Protein AF-A0A645HJE2-F1 (afdb_monomer)

Foldseek 3Di:
DVVVVVVVVVVVPCLQQLADFDPPDPATDGDHDPPRDPNSVVNSVVNRVVCVVVVVNVVVVVVVVVVVVVVVD

Organism: NCBI:txid1076179

Secondary structure (DSSP, 8-state):
-HHHHHHHHHHS-TTTS-SEEE-SSSS-EEE--TT--HHHHHHHHHHHHHHHHTTHHHHHHHHHHHHHHHT--

Solvent-accessible surface area (backbone atoms only — not comparable to full-atom values): 4327 Å² total; per-residue (Å²): 112,71,71,61,52,52,56,55,50,59,74,68,38,60,66,73,51,17,42,46,77,51,81,96,54,102,56,81,45,70,54,58,63,94,86,59,51,71,68,21,50,52,31,30,52,51,51,42,49,54,37,56,79,63,45,42,64,58,53,51,52,51,52,51,54,51,53,57,54,69,72,77,111

Radius of gyration: 16.02 Å; Cα contacts (8 Å, |Δi|>4): 55; chains: 1; bounding box: 40×31×44 Å

pLDDT: mean 82.87, std 15.69, range [43.66, 97.81]

Mean predicted aligned error: 8.42 Å

Sequence (73 aa):
MWPAMKRVMGRFDWEKYGGSPVLGVNGSVVKVHGRSKANAIAHAITGAANFIERNGVDRIREEIARGVQNGND

Nearest PDB structures (foldseek):
  8k8x-assembly1_B  TM=2.989E-01  e=6.088E+00  Meiothermus taiwanensis

Structure (mmCIF, N/CA/C/O backbone):
data_AF-A0A645HJE2-F1
#
_entry.id   AF-A0A645HJE2-F1
#
loop_
_atom_site.group_PDB
_atom_site.id
_atom_site.type_symbol
_atom_site.label_atom_id
_atom_site.label_alt_id
_atom_site.label_comp_id
_atom_site.label_asym_id
_atom_site.label_entity_id
_atom_site.label_seq_id
_atom_site.pdbx_PDB_ins_code
_atom_site.Cartn_x
_atom_site.Cartn_y
_atom_site.Cartn_z
_atom_site.occupancy
_atom_site.B_iso_or_equiv
_atom_site.auth_seq_id
_atom_site.auth_comp_id
_atom_site.auth_asym_id
_atom_site.auth_atom_id
_atom_site.pdbx_PDB_model_num
ATOM 1 N N . MET A 1 1 ? 22.568 22.109 4.888 1.00 57.69 1 MET A N 1
ATOM 2 C CA . MET A 1 1 ? 21.206 22.421 4.381 1.00 57.69 1 MET A CA 1
ATOM 3 C C . MET A 1 1 ? 20.730 21.484 3.269 1.00 57.69 1 MET A C 1
ATOM 5 O O . MET A 1 1 ? 19.694 20.854 3.440 1.00 57.69 1 MET A O 1
ATOM 9 N N . TRP A 1 2 ? 21.487 21.312 2.180 1.00 66.88 2 TRP A N 1
ATOM 10 C CA . TRP A 1 2 ? 21.115 20.475 1.019 1.00 66.88 2 TRP A CA 1
ATOM 11 C C . TRP A 1 2 ? 20.664 19.016 1.313 1.00 66.88 2 TRP A C 1
ATOM 13 O O . TRP A 1 2 ? 19.680 18.569 0.720 1.00 66.88 2 TRP A O 1
ATOM 23 N N . PRO A 1 3 ? 21.278 18.264 2.255 1.00 71.44 3 PRO A N 1
ATOM 24 C CA . PRO A 1 3 ? 20.880 16.876 2.539 1.00 71.44 3 PRO A CA 1
ATOM 25 C C . PRO A 1 3 ? 19.522 16.751 3.247 1.00 71.44 3 PRO A C 1
ATOM 27 O O . PRO A 1 3 ? 18.785 15.791 3.031 1.00 71.44 3 PRO A O 1
ATOM 30 N N . ALA A 1 4 ? 19.180 17.725 4.097 1.00 69.62 4 ALA A N 1
ATOM 31 C CA . ALA A 1 4 ? 17.896 17.759 4.791 1.00 69.62 4 ALA A CA 1
ATOM 32 C C . ALA A 1 4 ? 16.758 18.083 3.813 1.00 69.62 4 ALA A C 1
ATOM 34 O O . ALA A 1 4 ? 15.730 17.412 3.827 1.00 69.62 4 ALA A O 1
ATOM 35 N N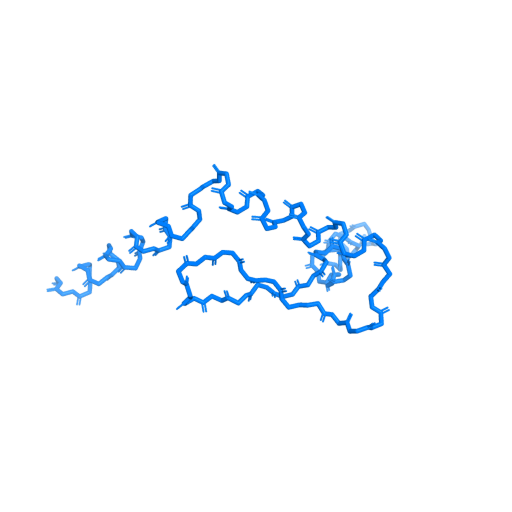 . MET A 1 5 ? 16.996 19.025 2.896 1.00 59.06 5 MET A N 1
ATOM 36 C CA . MET A 1 5 ? 16.042 19.405 1.852 1.00 59.06 5 MET A CA 1
ATOM 37 C C . MET A 1 5 ? 15.753 18.244 0.886 1.00 59.06 5 MET A C 1
ATOM 39 O O . MET A 1 5 ? 14.594 17.964 0.600 1.00 59.06 5 MET A O 1
ATOM 43 N N . LYS A 1 6 ? 16.780 17.473 0.486 1.00 64.06 6 LYS A N 1
ATOM 44 C CA . LYS A 1 6 ? 16.615 16.242 -0.315 1.00 64.06 6 LYS A CA 1
ATOM 45 C C . LYS A 1 6 ? 15.774 15.164 0.377 1.00 64.06 6 LYS A C 1
ATOM 47 O O . LYS A 1 6 ? 14.997 14.491 -0.293 1.00 64.06 6 LYS A O 1
ATOM 52 N N . ARG A 1 7 ? 15.898 14.991 1.700 1.00 60.88 7 ARG A N 1
ATOM 53 C CA . ARG A 1 7 ? 15.058 14.046 2.464 1.00 60.88 7 ARG A CA 1
ATOM 54 C C . ARG A 1 7 ? 13.593 14.471 2.494 1.00 60.88 7 ARG A C 1
ATOM 56 O O . ARG A 1 7 ? 12.721 13.621 2.352 1.00 60.88 7 ARG A O 1
ATOM 63 N N . VAL A 1 8 ? 13.331 15.766 2.664 1.00 59.16 8 VAL A N 1
ATOM 64 C CA . VAL A 1 8 ? 11.968 16.317 2.668 1.00 59.16 8 VAL A CA 1
ATOM 65 C C . VAL A 1 8 ? 11.347 16.229 1.271 1.00 59.16 8 VAL A C 1
ATOM 67 O O . VAL A 1 8 ? 10.243 15.713 1.133 1.00 59.16 8 VAL A O 1
ATOM 70 N N . MET A 1 9 ? 12.086 16.611 0.226 1.00 55.25 9 MET A N 1
ATOM 71 C CA . MET A 1 9 ? 11.659 16.450 -1.170 1.00 55.25 9 MET A CA 1
ATOM 72 C C . MET A 1 9 ? 11.430 14.982 -1.546 1.00 55.25 9 MET A C 1
ATOM 74 O O . MET A 1 9 ? 10.478 14.680 -2.250 1.00 55.25 9 MET A O 1
ATOM 78 N N . GLY A 1 10 ? 12.242 14.051 -1.034 1.00 57.78 10 GLY A N 1
ATOM 79 C CA . GLY A 1 10 ? 12.055 12.614 -1.257 1.00 57.78 10 GLY A CA 1
ATOM 80 C C . GLY A 1 10 ? 10.761 12.047 -0.662 1.00 57.78 10 GLY A C 1
ATOM 81 O O . GLY A 1 10 ? 10.259 11.051 -1.172 1.00 57.78 10 GLY A O 1
ATOM 82 N N . ARG A 1 11 ? 10.195 12.681 0.377 1.00 53.16 11 ARG A N 1
ATOM 83 C CA . ARG A 1 11 ? 8.864 12.338 0.915 1.00 53.16 11 ARG A CA 1
ATOM 84 C C . ARG A 1 11 ? 7.720 12.869 0.045 1.00 53.16 11 ARG A C 1
ATOM 86 O O . ARG A 1 11 ? 6.648 12.282 0.060 1.00 53.16 11 ARG A O 1
ATOM 93 N N . PHE A 1 12 ? 7.967 13.942 -0.705 1.00 43.66 12 PHE A N 1
ATOM 94 C CA . PHE A 1 12 ? 7.032 14.558 -1.656 1.00 43.66 12 PHE A CA 1
ATOM 95 C C . PHE A 1 12 ? 7.152 14.007 -3.084 1.00 43.66 12 PHE A C 1
ATOM 97 O O . PHE A 1 12 ? 6.415 14.422 -3.979 1.00 43.66 12 PHE A O 1
ATOM 104 N N . ASP A 1 13 ? 8.079 13.080 -3.307 1.00 53.41 13 ASP A N 1
ATOM 105 C CA . ASP A 1 13 ? 8.338 12.482 -4.607 1.00 53.41 13 ASP A CA 1
ATOM 106 C C . ASP A 1 13 ? 7.276 11.414 -4.909 1.00 53.41 13 ASP A C 1
ATOM 108 O O . ASP A 1 13 ? 7.436 10.227 -4.623 1.00 53.41 13 ASP A O 1
ATOM 112 N N . TRP A 1 14 ? 6.139 11.863 -5.436 1.00 53.66 14 TRP A N 1
ATOM 113 C CA . TRP A 1 14 ? 4.996 11.030 -5.817 1.00 53.66 14 TRP A CA 1
ATOM 114 C C . TRP A 1 14 ? 5.361 9.960 -6.864 1.00 53.66 14 TRP A C 1
ATOM 116 O O . TRP A 1 14 ? 4.684 8.934 -6.937 1.00 53.66 14 TRP A O 1
ATOM 126 N N . GLU A 1 15 ? 6.451 10.143 -7.625 1.00 53.97 15 GLU A N 1
ATOM 127 C CA . GLU A 1 15 ? 6.976 9.126 -8.547 1.00 53.97 15 GLU A CA 1
ATOM 128 C C . GLU A 1 15 ? 7.561 7.911 -7.807 1.00 53.97 15 GLU A C 1
ATOM 130 O O . GLU A 1 15 ? 7.474 6.791 -8.314 1.00 53.97 15 GLU A O 1
ATOM 135 N N . LYS A 1 16 ? 8.106 8.091 -6.592 1.00 57.53 16 LYS A N 1
ATOM 136 C CA . LYS A 1 16 ? 8.706 6.998 -5.802 1.00 57.53 16 LYS A CA 1
ATOM 137 C C . LYS A 1 16 ? 7.686 6.054 -5.170 1.00 57.53 16 LYS A C 1
ATOM 139 O O . LYS A 1 16 ? 8.011 4.898 -4.921 1.00 57.53 16 LYS A O 1
ATOM 144 N N . TYR A 1 17 ? 6.470 6.526 -4.906 1.00 61.25 17 TYR A N 1
ATOM 145 C CA . TYR A 1 17 ? 5.412 5.717 -4.286 1.00 61.25 17 TYR A CA 1
ATOM 146 C C . TYR A 1 17 ? 4.535 4.989 -5.312 1.00 61.25 17 TYR A C 1
ATOM 148 O O . TYR A 1 17 ? 3.726 4.141 -4.946 1.00 61.25 17 TYR A O 1
ATOM 156 N N . GLY A 1 18 ? 4.707 5.285 -6.603 1.00 67.75 18 GLY A N 1
ATOM 157 C CA . GLY A 1 18 ? 4.067 4.555 -7.693 1.00 67.75 18 GLY A CA 1
ATOM 158 C C . GLY A 1 18 ? 2.608 4.916 -7.970 1.00 67.75 18 GLY A C 1
ATOM 159 O O . GLY A 1 18 ? 2.089 4.559 -9.022 1.00 67.75 18 GLY A O 1
ATOM 160 N N . GLY A 1 19 ? 1.944 5.667 -7.093 1.00 82.31 19 GLY A N 1
ATOM 161 C CA . GLY A 1 19 ? 0.564 6.105 -7.280 1.00 82.31 19 GLY A CA 1
ATOM 162 C C . GLY A 1 19 ? -0.055 6.653 -6.000 1.00 82.31 19 GLY A C 1
ATOM 163 O O . GLY A 1 19 ? 0.607 6.775 -4.971 1.00 82.31 19 GLY A O 1
ATOM 164 N N . SER A 1 20 ? -1.340 6.992 -6.071 1.00 88.06 20 SER A N 1
ATOM 165 C CA . SER A 1 20 ? -2.123 7.470 -4.930 1.00 88.06 20 SER A CA 1
ATOM 166 C C . SER A 1 20 ? -3.023 6.349 -4.398 1.00 88.06 20 SER A C 1
ATOM 168 O O . SER A 1 20 ? -3.776 5.774 -5.192 1.00 88.06 20 SER A O 1
ATOM 170 N N . PRO A 1 21 ? -2.986 6.035 -3.090 1.00 89.88 21 PRO A N 1
ATOM 171 C CA . PRO A 1 21 ? -3.908 5.071 -2.501 1.00 89.88 21 PRO A CA 1
ATOM 172 C C . PRO A 1 21 ? -5.331 5.641 -2.474 1.00 89.88 21 PRO A C 1
ATOM 174 O O . PRO A 1 21 ? -5.537 6.810 -2.145 1.00 89.88 21 PRO A O 1
ATOM 177 N N . VAL A 1 22 ? -6.313 4.808 -2.805 1.00 92.31 22 VAL A N 1
ATOM 178 C CA . VAL A 1 22 ? -7.741 5.114 -2.678 1.00 92.31 22 VAL A CA 1
ATOM 179 C C . VAL A 1 22 ? -8.244 4.438 -1.406 1.00 92.31 22 VAL A C 1
ATOM 181 O O . VAL A 1 22 ? -8.239 3.213 -1.308 1.00 92.31 22 VAL A O 1
ATOM 184 N N . LEU A 1 23 ? -8.633 5.241 -0.417 1.00 92.25 23 LEU A N 1
ATOM 185 C CA . LEU A 1 23 ? -9.098 4.774 0.893 1.00 92.25 23 LEU A CA 1
ATOM 186 C C . LEU A 1 23 ? -10.630 4.715 0.954 1.00 92.25 23 LEU A C 1
ATOM 188 O O . LEU A 1 23 ? -11.315 5.300 0.119 1.00 92.25 23 LEU A O 1
ATOM 192 N N . GLY A 1 24 ? -11.163 4.021 1.962 1.00 90.50 24 GLY A N 1
ATOM 193 C CA . GLY A 1 24 ? -12.613 3.865 2.157 1.00 90.50 24 GLY A CA 1
ATOM 194 C C . GLY A 1 24 ? -13.245 2.740 1.332 1.00 90.50 24 GLY A C 1
ATOM 195 O O . GLY A 1 24 ? -14.464 2.618 1.289 1.00 90.50 24 GLY A O 1
ATOM 196 N N . VAL A 1 25 ? -12.424 1.906 0.692 1.00 95.19 25 VAL A N 1
ATOM 197 C CA . VAL A 1 25 ? -12.841 0.701 -0.035 1.00 95.19 25 VAL A CA 1
ATOM 198 C C . VAL A 1 25 ? -12.397 -0.556 0.719 1.00 95.19 25 VAL A C 1
ATOM 200 O O . VAL A 1 25 ? -11.465 -0.512 1.521 1.00 95.19 25 VAL A O 1
ATOM 203 N N . ASN A 1 26 ? -13.026 -1.700 0.442 1.00 95.44 26 ASN A N 1
ATOM 204 C CA . ASN A 1 26 ? -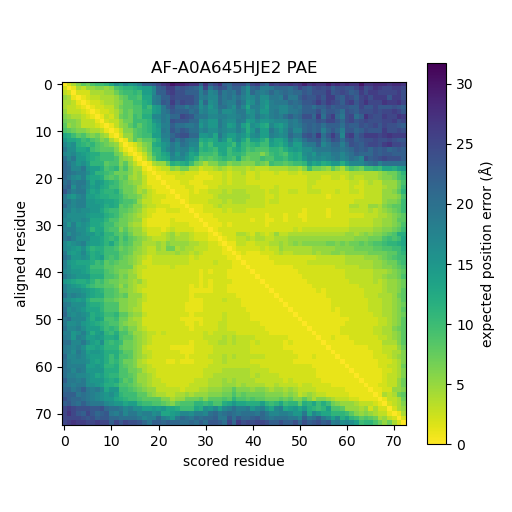12.745 -2.976 1.121 1.00 95.44 26 ASN A C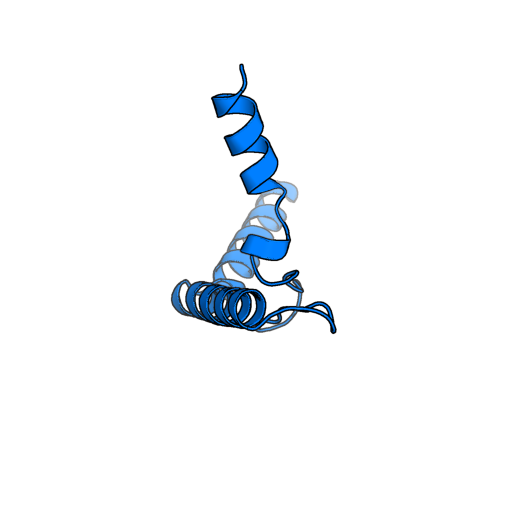A 1
ATOM 205 C C . ASN A 1 26 ? -11.491 -3.701 0.588 1.00 95.44 26 ASN A C 1
ATOM 207 O O . ASN A 1 26 ? -11.445 -4.927 0.556 1.00 95.44 26 ASN A O 1
ATOM 211 N N . GLY A 1 27 ? -10.481 -2.964 0.126 1.00 93.56 27 GLY A N 1
ATOM 212 C CA . GLY A 1 27 ? -9.292 -3.557 -0.476 1.00 93.56 27 GLY A CA 1
ATOM 213 C C . GLY A 1 27 ? -8.179 -2.556 -0.754 1.00 93.56 27 GLY A C 1
ATOM 214 O O . GLY A 1 27 ? -8.299 -1.364 -0.480 1.00 93.56 27 GLY A O 1
ATOM 215 N N . SER A 1 28 ? -7.080 -3.059 -1.313 1.00 94.50 28 SER A N 1
ATOM 216 C CA . SER A 1 28 ? -5.956 -2.233 -1.755 1.00 94.50 28 SER A CA 1
ATOM 217 C C . SER A 1 28 ? -6.219 -1.713 -3.164 1.00 94.50 28 SER A C 1
ATOM 219 O O . SER A 1 28 ? -6.245 -2.487 -4.120 1.00 94.50 28 SER A O 1
ATOM 221 N N . VAL A 1 29 ? -6.429 -0.404 -3.301 1.00 94.62 29 VAL A N 1
ATOM 222 C CA . VAL A 1 29 ? -6.632 0.250 -4.597 1.00 94.62 29 VAL A CA 1
ATOM 223 C C . VAL A 1 29 ? -5.632 1.388 -4.732 1.00 94.62 29 VAL A C 1
ATOM 225 O O . VAL A 1 29 ? -5.590 2.298 -3.906 1.00 94.62 29 VAL A O 1
ATOM 228 N N . VAL A 1 30 ? -4.825 1.345 -5.792 1.00 92.50 30 VAL A N 1
ATOM 229 C CA . VAL A 1 30 ? -3.823 2.372 -6.092 1.00 92.50 30 VAL A CA 1
ATOM 230 C C . VAL A 1 30 ? -4.092 2.935 -7.478 1.00 92.50 30 VAL A C 1
ATOM 232 O O . VAL A 1 30 ? -4.064 2.218 -8.476 1.00 92.50 30 VAL A O 1
ATOM 235 N N . LYS A 1 31 ? -4.335 4.243 -7.546 1.00 91.06 31 LYS A N 1
ATOM 236 C CA . LYS A 1 31 ? -4.480 4.968 -8.806 1.00 91.06 31 LYS A CA 1
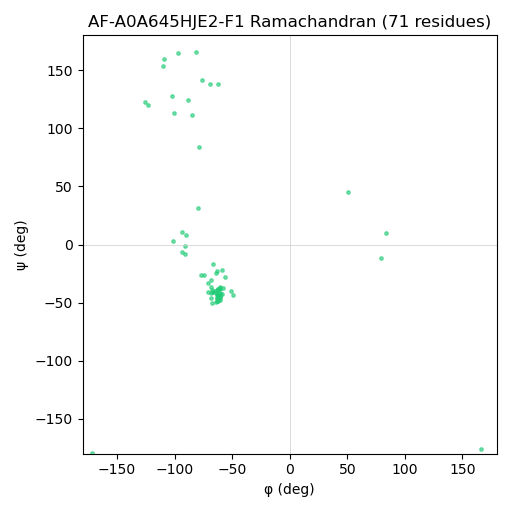ATOM 237 C C . LYS A 1 31 ? -3.115 5.450 -9.272 1.00 91.06 31 LYS A C 1
ATOM 239 O O . LYS A 1 31 ? -2.444 6.211 -8.576 1.00 91.06 31 LYS A O 1
ATOM 244 N N . VAL A 1 32 ? -2.741 5.077 -10.490 1.00 90.81 32 VAL A N 1
ATOM 245 C CA . VAL A 1 32 ? -1.474 5.484 -11.110 1.00 90.81 32 VAL A CA 1
ATOM 246 C C . VAL A 1 32 ? -1.728 6.457 -12.267 1.00 90.81 32 VAL A C 1
ATOM 248 O O . VAL A 1 32 ? -2.815 6.484 -12.845 1.00 90.81 32 VAL A O 1
ATOM 251 N N . HIS A 1 33 ? -0.761 7.323 -12.581 1.00 88.25 33 HIS A N 1
ATOM 252 C CA . HIS A 1 33 ? -0.853 8.215 -13.737 1.00 88.25 33 HIS A CA 1
ATOM 253 C C . HIS A 1 33 ? -0.580 7.448 -15.044 1.00 88.25 33 HIS A C 1
ATOM 255 O O . HIS A 1 33 ? 0.306 6.602 -15.094 1.00 88.25 33 HIS A O 1
ATOM 261 N N . GLY A 1 34 ? -1.301 7.759 -16.127 1.00 86.44 34 GLY A N 1
ATOM 262 C CA . GLY A 1 34 ? -1.184 7.016 -17.394 1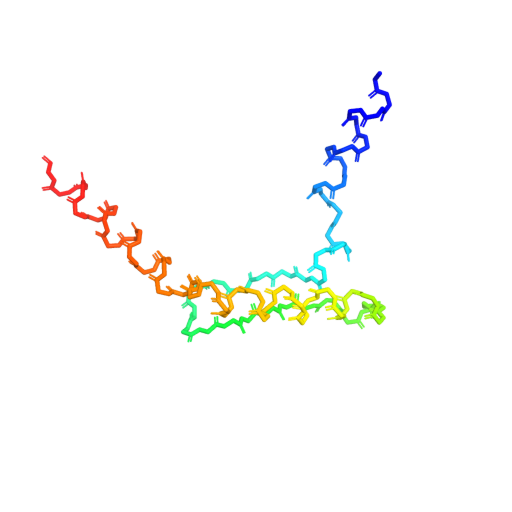.00 86.44 34 GLY A CA 1
ATOM 263 C C . GLY A 1 34 ? 0.196 7.103 -18.061 1.00 86.44 34 GLY A C 1
ATOM 264 O O . GLY A 1 34 ? 0.571 6.217 -18.817 1.00 86.44 34 GLY A O 1
ATOM 265 N N . ARG A 1 35 ? 0.981 8.145 -17.754 1.00 88.44 35 ARG A N 1
ATOM 266 C CA . ARG A 1 35 ? 2.365 8.311 -18.241 1.00 88.44 35 ARG A CA 1
ATOM 267 C C . ARG A 1 35 ? 3.420 7.690 -17.315 1.00 88.44 35 ARG A C 1
ATOM 269 O O . ARG A 1 35 ? 4.611 7.937 -17.508 1.00 88.44 35 ARG A O 1
ATOM 276 N N . SER A 1 36 ? 3.009 6.943 -16.290 1.00 85.50 36 SER A N 1
ATOM 277 C CA . SER A 1 36 ? 3.934 6.310 -15.352 1.00 85.50 36 SER A CA 1
ATOM 278 C C . SER A 1 36 ? 4.842 5.300 -16.047 1.00 85.50 36 SER A C 1
ATOM 280 O O . SER A 1 36 ? 4.411 4.509 -16.881 1.00 85.50 36 SER A O 1
ATOM 282 N N . LYS A 1 37 ? 6.122 5.317 -15.670 1.00 89.12 37 LYS A N 1
ATOM 283 C CA . LYS A 1 37 ? 7.128 4.364 -16.153 1.00 89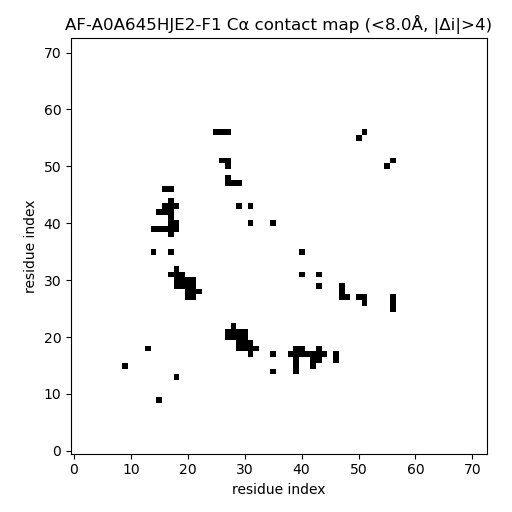.12 37 LYS A CA 1
ATOM 284 C C . LYS A 1 37 ? 7.046 3.043 -15.383 1.00 89.12 37 LYS A C 1
ATOM 286 O O . LYS A 1 37 ? 6.481 2.994 -14.291 1.00 89.12 37 LYS A O 1
ATOM 291 N N . ALA A 1 38 ? 7.691 2.000 -15.908 1.00 91.75 38 ALA A N 1
ATOM 292 C CA . ALA A 1 38 ? 7.704 0.657 -15.318 1.00 91.75 38 ALA A CA 1
ATOM 293 C C . ALA A 1 38 ? 8.046 0.642 -13.813 1.00 91.75 38 ALA A C 1
ATOM 295 O O . ALA A 1 38 ? 7.348 -0.003 -13.037 1.00 91.75 38 ALA A O 1
ATOM 296 N N . ASN A 1 39 ? 9.046 1.420 -13.379 1.00 87.44 39 ASN A N 1
ATOM 297 C CA . ASN A 1 39 ? 9.428 1.492 -11.962 1.00 87.44 39 ASN A CA 1
ATOM 298 C C . ASN A 1 39 ? 8.306 2.038 -11.065 1.00 87.44 39 ASN A C 1
ATOM 300 O O . ASN A 1 39 ? 8.110 1.535 -9.965 1.00 87.44 39 ASN A O 1
ATOM 304 N N . ALA A 1 40 ? 7.540 3.028 -11.532 1.00 86.56 40 ALA A N 1
ATOM 305 C CA . ALA A 1 40 ? 6.414 3.563 -10.770 1.00 86.56 40 ALA A CA 1
ATOM 306 C C . ALA A 1 40 ? 5.301 2.511 -10.622 1.00 86.56 40 ALA A C 1
ATOM 308 O O . ALA A 1 40 ? 4.769 2.332 -9.532 1.00 86.56 40 ALA A O 1
ATOM 309 N N . ILE A 1 41 ? 5.010 1.745 -11.679 1.00 90.81 41 ILE A N 1
ATOM 310 C CA . ILE A 1 41 ? 4.061 0.622 -11.606 1.00 90.81 41 ILE A CA 1
ATOM 311 C C . ILE A 1 41 ? 4.550 -0.450 -10.622 1.00 90.81 41 ILE A C 1
ATOM 313 O O . ILE A 1 41 ? 3.778 -0.902 -9.779 1.00 90.81 41 ILE A O 1
ATOM 317 N N . ALA A 1 42 ? 5.835 -0.812 -10.665 1.00 92.38 42 ALA A N 1
ATOM 318 C CA . ALA A 1 42 ? 6.417 -1.776 -9.733 1.00 92.38 42 ALA A CA 1
ATOM 319 C C . ALA A 1 42 ? 6.314 -1.303 -8.272 1.00 92.38 42 ALA A C 1
ATOM 321 O O . ALA A 1 42 ? 5.929 -2.078 -7.399 1.00 92.38 42 ALA A O 1
ATOM 322 N N . HIS A 1 43 ?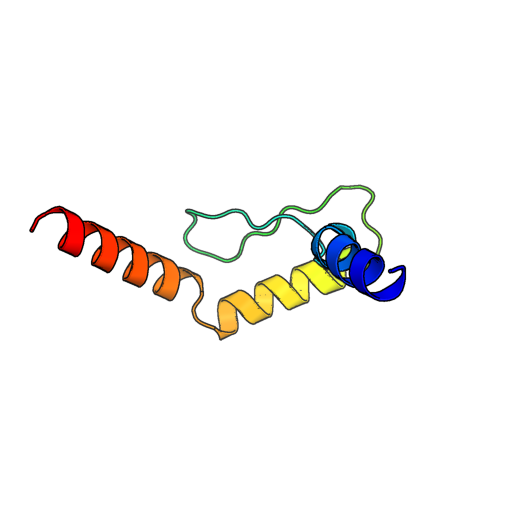 6.587 -0.023 -7.998 1.00 90.00 43 HIS A N 1
ATOM 323 C CA . HIS A 1 43 ? 6.407 0.549 -6.662 1.00 90.00 43 HIS A CA 1
ATOM 324 C C . HIS A 1 43 ?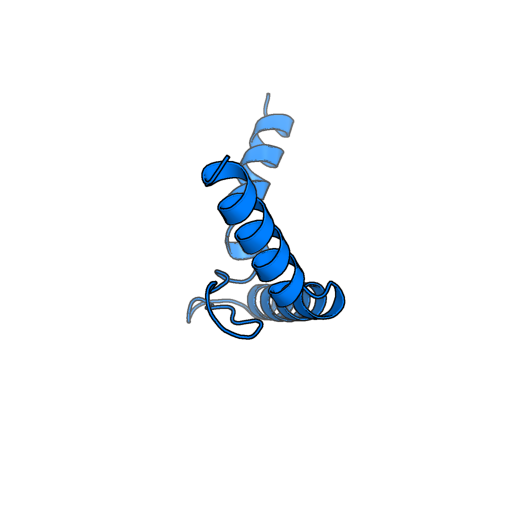 4.942 0.539 -6.209 1.00 90.00 43 HIS A C 1
ATOM 326 O O . HIS A 1 43 ? 4.684 0.206 -5.054 1.00 90.00 43 HIS A O 1
ATOM 332 N N . ALA A 1 44 ? 3.990 0.823 -7.105 1.00 91.62 44 ALA A N 1
ATOM 333 C CA . ALA A 1 44 ? 2.562 0.768 -6.795 1.00 91.62 44 ALA A CA 1
ATOM 334 C C . ALA A 1 44 ? 2.117 -0.646 -6.400 1.00 91.62 44 ALA A C 1
ATOM 336 O O . ALA A 1 44 ? 1.437 -0.815 -5.390 1.00 91.62 44 ALA A O 1
ATOM 337 N N . ILE A 1 45 ? 2.540 -1.660 -7.164 1.00 94.31 45 ILE A N 1
ATOM 338 C CA . ILE A 1 45 ? 2.226 -3.070 -6.891 1.00 94.31 45 ILE A CA 1
ATOM 339 C C . ILE A 1 45 ? 2.846 -3.503 -5.562 1.00 94.31 45 ILE A C 1
ATOM 341 O O . ILE A 1 45 ? 2.146 -4.038 -4.705 1.00 94.31 45 ILE A O 1
ATOM 345 N N . THR A 1 46 ? 4.134 -3.222 -5.351 1.00 94.12 46 THR A N 1
ATOM 346 C CA . THR A 1 46 ? 4.824 -3.555 -4.098 1.00 94.12 46 THR A CA 1
ATOM 347 C C . THR A 1 46 ? 4.176 -2.858 -2.904 1.00 94.12 46 THR A C 1
ATOM 349 O O . THR A 1 46 ? 3.989 -3.476 -1.859 1.00 94.12 46 THR A O 1
ATOM 352 N N . GLY A 1 47 ? 3.795 -1.586 -3.037 1.00 91.56 47 GLY A N 1
ATOM 353 C CA . GLY A 1 47 ? 3.080 -0.851 -1.993 1.00 91.56 47 GLY A CA 1
ATOM 354 C C . GLY A 1 47 ? 1.708 -1.455 -1.692 1.00 91.56 47 GLY A C 1
ATOM 355 O O . GLY A 1 47 ? 1.366 -1.648 -0.526 1.00 91.56 47 GLY A O 1
ATOM 356 N N . ALA A 1 48 ? 0.955 -1.820 -2.732 1.00 93.75 48 ALA A N 1
ATOM 357 C CA . ALA A 1 48 ? -0.343 -2.467 -2.593 1.00 93.75 48 ALA A CA 1
ATOM 358 C C . ALA A 1 48 ? -0.241 -3.838 -1.905 1.00 93.75 48 ALA A C 1
ATOM 360 O O . ALA A 1 48 ? -1.043 -4.115 -1.014 1.00 93.75 48 ALA A O 1
ATOM 361 N N . ALA A 1 49 ? 0.755 -4.653 -2.268 1.00 96.12 49 ALA A N 1
ATOM 362 C CA . ALA A 1 49 ? 1.029 -5.944 -1.640 1.00 96.12 49 ALA A CA 1
ATOM 363 C C . ALA A 1 49 ? 1.400 -5.780 -0.160 1.00 96.12 49 ALA A C 1
ATOM 365 O O . ALA A 1 49 ? 0.771 -6.389 0.699 1.00 96.12 49 ALA A O 1
ATOM 366 N N . ASN A 1 50 ? 2.326 -4.868 0.155 1.00 94.56 50 ASN A N 1
ATOM 367 C CA . ASN A 1 50 ? 2.705 -4.563 1.537 1.00 94.56 50 ASN A CA 1
ATOM 368 C C . ASN A 1 50 ? 1.512 -4.096 2.388 1.00 94.56 50 ASN A C 1
ATOM 370 O O . ASN A 1 50 ? 1.436 -4.410 3.574 1.00 94.56 50 ASN A O 1
ATOM 374 N N . PHE A 1 51 ? 0.587 -3.321 1.813 1.00 94.69 51 PHE A N 1
ATOM 375 C CA . PHE A 1 51 ? -0.626 -2.889 2.510 1.00 94.69 51 PHE A CA 1
ATOM 376 C C . PHE A 1 51 ? -1.544 -4.072 2.849 1.00 94.69 51 PHE A C 1
ATOM 378 O O . PHE A 1 51 ? -2.091 -4.121 3.952 1.00 94.69 51 PHE A O 1
ATOM 385 N N . ILE A 1 52 ? -1.670 -5.039 1.935 1.00 95.88 52 ILE A N 1
ATOM 386 C CA . ILE A 1 52 ? -2.438 -6.272 2.154 1.00 95.88 52 ILE A CA 1
ATOM 387 C C . ILE A 1 52 ? -1.762 -7.143 3.217 1.00 95.88 52 ILE A C 1
ATOM 389 O O . ILE A 1 52 ? -2.410 -7.504 4.192 1.00 95.88 52 ILE A O 1
ATOM 393 N N . GLU A 1 53 ? -0.460 -7.414 3.087 1.00 97.81 53 GLU A N 1
ATOM 394 C CA . GLU A 1 53 ? 0.316 -8.233 4.038 1.00 97.81 53 GLU A CA 1
ATOM 395 C C . GLU A 1 53 ? 0.252 -7.703 5.476 1.00 97.81 53 GLU A C 1
ATOM 397 O O . GLU A 1 53 ? 0.374 -8.455 6.440 1.00 97.81 53 GLU A O 1
ATOM 402 N N . ARG A 1 54 ? 0.052 -6.392 5.635 1.00 95.31 54 ARG A N 1
ATOM 403 C CA . ARG A 1 54 ? -0.045 -5.721 6.937 1.00 95.31 54 ARG A CA 1
ATOM 404 C C . ARG A 1 54 ? -1.481 -5.570 7.444 1.00 95.31 54 ARG A C 1
ATOM 406 O O . ARG A 1 54 ? -1.680 -4.829 8.409 1.00 95.31 54 ARG A O 1
ATOM 413 N N . ASN A 1 55 ? -2.455 -6.232 6.814 1.00 96.88 55 ASN A N 1
ATOM 414 C CA . ASN A 1 55 ? -3.889 -6.134 7.115 1.00 96.88 55 ASN A CA 1
ATOM 415 C C . ASN A 1 55 ? -4.376 -4.675 7.163 1.00 96.88 55 ASN A C 1
ATOM 417 O O . ASN A 1 55 ? -5.059 -4.246 8.093 1.00 96.88 55 ASN A O 1
ATOM 421 N N . GLY A 1 56 ? -3.967 -3.869 6.178 1.00 95.56 56 GLY A N 1
ATOM 422 C CA . GLY A 1 56 ? -4.137 -2.418 6.216 1.00 95.56 56 GLY A CA 1
ATOM 423 C C . GLY A 1 56 ? -5.592 -1.944 6.305 1.00 95.56 56 GLY A C 1
ATOM 424 O O . GLY A 1 56 ? -5.871 -0.994 7.034 1.00 95.56 56 GLY A O 1
ATOM 425 N N . VAL A 1 57 ? -6.525 -2.611 5.613 1.00 96.50 57 VAL A N 1
ATOM 426 C CA . VAL A 1 57 ? -7.965 -2.280 5.673 1.00 96.50 57 VAL A CA 1
ATOM 427 C C . VAL A 1 57 ? -8.512 -2.491 7.083 1.00 96.50 57 VAL A C 1
ATOM 429 O O . VAL A 1 57 ? -9.207 -1.620 7.606 1.00 96.50 57 VAL A O 1
ATOM 432 N N . ASP A 1 58 ? -8.174 -3.618 7.707 1.00 97.56 58 ASP A N 1
ATOM 433 C CA . ASP A 1 58 ? -8.684 -3.963 9.033 1.00 97.56 58 ASP A CA 1
ATOM 434 C C . ASP A 1 58 ? -8.124 -3.023 10.096 1.00 97.56 58 ASP A C 1
ATOM 436 O O . ASP A 1 58 ? -8.893 -2.484 10.885 1.00 97.56 58 ASP A O 1
ATOM 440 N N . ARG A 1 59 ? -6.832 -2.684 10.024 1.00 96.75 59 ARG A N 1
ATOM 441 C CA . ARG A 1 59 ? -6.233 -1.680 10.920 1.00 96.75 59 ARG A CA 1
ATOM 442 C C . ARG A 1 59 ? -6.909 -0.317 10.811 1.00 96.75 59 ARG A C 1
ATOM 444 O O . ARG A 1 59 ? -7.152 0.325 11.825 1.00 96.75 59 ARG A O 1
ATOM 451 N N . ILE A 1 60 ? -7.223 0.144 9.598 1.00 96.00 60 ILE A N 1
ATOM 452 C CA . ILE A 1 60 ? -7.955 1.409 9.422 1.00 96.00 60 ILE A CA 1
ATOM 453 C C . ILE A 1 60 ? -9.346 1.310 10.060 1.00 96.00 60 ILE A C 1
ATOM 455 O O . ILE A 1 60 ? -9.765 2.236 10.752 1.00 96.00 60 ILE A O 1
ATOM 459 N N . ARG A 1 61 ? -10.056 0.193 9.853 1.00 96.12 61 ARG A N 1
ATOM 460 C CA . ARG A 1 61 ? -11.381 -0.036 10.445 1.00 96.12 61 ARG A CA 1
ATOM 461 C C . ARG A 1 61 ? -11.325 -0.022 11.975 1.00 96.12 61 ARG A C 1
ATOM 463 O O . ARG A 1 61 ? -12.161 0.630 12.596 1.00 96.12 61 ARG A O 1
ATOM 470 N N . GLU A 1 62 ? -10.347 -0.706 12.560 1.00 97.25 62 GLU A N 1
ATOM 471 C CA . GLU A 1 62 ? -10.118 -0.771 14.007 1.00 97.25 62 GLU A CA 1
ATOM 472 C C . GLU A 1 62 ? -9.844 0.614 14.606 1.00 97.25 62 GLU A C 1
ATOM 474 O O . GLU A 1 62 ? -10.472 0.994 15.594 1.00 97.25 62 GLU A O 1
ATOM 479 N N . GLU A 1 63 ? -8.961 1.403 13.989 1.00 96.06 63 GLU A N 1
ATOM 480 C CA . GLU A 1 63 ? -8.617 2.739 14.493 1.00 96.06 63 GLU A CA 1
ATOM 481 C C . GLU A 1 63 ? -9.779 3.730 14.367 1.00 96.06 63 GLU A C 1
ATOM 483 O O . GLU A 1 63 ? -10.007 4.533 15.272 1.00 96.06 63 GLU A O 1
ATOM 488 N N . ILE A 1 64 ? -10.569 3.653 13.289 1.00 95.50 64 ILE A N 1
ATOM 489 C CA . ILE A 1 64 ? -11.796 4.453 13.168 1.00 95.50 64 ILE A CA 1
ATOM 490 C C . ILE A 1 64 ? -12.793 4.063 14.265 1.00 95.50 64 ILE A C 1
ATOM 492 O O . ILE A 1 64 ? -13.341 4.946 14.922 1.00 95.50 64 ILE A O 1
ATOM 496 N N . ALA A 1 65 ? -13.009 2.764 14.500 1.00 95.38 65 ALA A N 1
ATOM 497 C CA . ALA A 1 65 ? -13.920 2.294 15.543 1.00 95.38 65 ALA A CA 1
ATOM 498 C C . ALA A 1 65 ? -13.489 2.770 16.941 1.00 95.38 65 ALA A C 1
ATOM 500 O O . ALA A 1 65 ? -14.319 3.277 17.697 1.00 95.38 65 ALA A O 1
ATOM 501 N N . ARG A 1 66 ? -12.190 2.688 17.256 1.00 95.81 66 ARG A N 1
ATOM 502 C CA . ARG A 1 66 ? -11.617 3.230 18.498 1.00 95.81 66 ARG A CA 1
ATOM 503 C C . ARG A 1 66 ? -11.823 4.743 18.604 1.00 95.81 66 ARG A C 1
ATOM 505 O O . ARG A 1 66 ? -12.202 5.236 19.661 1.00 95.81 66 ARG A O 1
ATOM 512 N N . GLY A 1 67 ? -11.593 5.485 17.521 1.00 93.19 67 GLY A N 1
ATOM 513 C CA . GLY A 1 67 ? -11.794 6.935 17.493 1.00 93.19 67 GLY A CA 1
ATOM 514 C C . GLY A 1 67 ? -13.246 7.348 17.748 1.00 93.19 67 GLY A C 1
ATOM 515 O O . GLY A 1 67 ?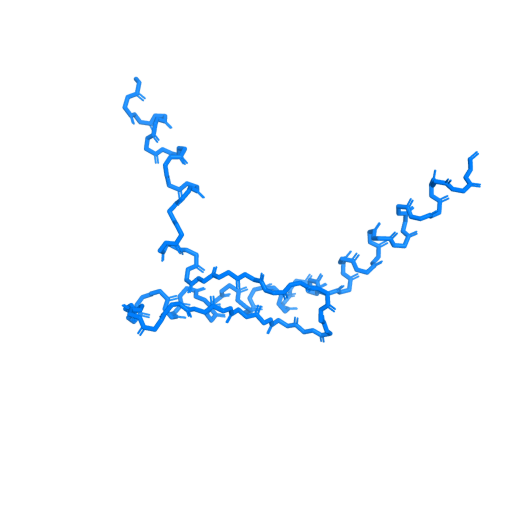 -13.484 8.321 18.457 1.00 93.19 67 GLY A O 1
ATOM 516 N N . VAL A 1 68 ? -14.213 6.590 17.220 1.00 90.19 68 VAL A N 1
ATOM 517 C CA . VAL A 1 68 ? -15.649 6.815 17.463 1.00 90.19 68 VAL A CA 1
ATOM 518 C C . VAL A 1 68 ? -16.026 6.538 18.919 1.00 90.19 68 VAL A C 1
ATOM 520 O O . VAL A 1 68 ? -16.823 7.279 19.482 1.00 90.19 68 VAL A O 1
ATOM 523 N N . GLN A 1 69 ? -15.460 5.501 19.540 1.00 82.38 69 GLN A N 1
ATOM 524 C CA . GLN A 1 69 ? -15.703 5.200 20.956 1.00 82.38 69 GLN A CA 1
ATOM 525 C C . GLN A 1 69 ? -15.219 6.344 21.855 1.00 82.38 69 GLN A C 1
ATOM 527 O O . GLN A 1 69 ? -16.003 6.865 22.636 1.00 82.38 69 GLN A O 1
ATOM 532 N N . ASN A 1 70 ? -13.990 6.820 21.646 1.00 79.88 70 ASN A N 1
ATOM 533 C CA . ASN A 1 70 ? -13.389 7.887 22.454 1.00 79.88 70 ASN A CA 1
ATOM 534 C C . ASN A 1 70 ? -14.069 9.264 22.315 1.00 79.88 70 ASN A C 1
ATOM 536 O O . ASN A 1 70 ? -13.785 10.158 23.103 1.00 79.88 70 ASN A O 1
ATOM 540 N N . GLY A 1 71 ? -14.875 9.484 21.271 1.00 69.62 71 GLY A N 1
ATOM 541 C CA . GLY A 1 71 ? -15.618 10.733 21.063 1.00 69.62 71 GLY A CA 1
ATOM 542 C C . GLY A 1 71 ? -17.045 10.717 21.620 1.00 69.62 71 GLY A C 1
ATOM 543 O O . GLY A 1 71 ? -17.720 11.741 21.553 1.00 69.62 71 GLY A O 1
ATOM 544 N N . ASN A 1 72 ? -17.509 9.563 22.110 1.00 59.59 72 ASN A N 1
ATOM 545 C CA . ASN A 1 72 ? -18.809 9.393 22.764 1.00 59.59 72 ASN A CA 1
ATOM 546 C C . ASN A 1 72 ? -18.698 9.338 24.303 1.00 59.59 72 ASN A C 1
ATOM 548 O O . ASN A 1 72 ? -19.721 9.150 24.965 1.00 59.59 72 ASN A O 1
ATOM 552 N N . ASP A 1 73 ? -17.483 9.512 24.834 1.00 53.75 73 ASP A N 1
ATOM 553 C CA . ASP A 1 73 ? -17.158 9.704 26.253 1.00 53.75 73 ASP A CA 1
ATOM 554 C C . ASP A 1 73 ? -16.970 11.204 26.558 1.00 53.75 73 ASP A C 1
ATOM 556 O O . ASP A 1 73 ? -17.305 11.630 27.689 1.00 53.75 73 ASP A O 1
#

InterPro domains:
  IPR003664 Fatty acid synthesis PlsX protein [PF02504] (3-55)
  IPR012281 Phospholipid biosynthesis protein, PlsX-like [PTHR30100] (3-65)